Protein AF-A0A0P9VMR7-F1 (afdb_monomer)

Mean predicted aligned error: 13.33 Å

Organism: NCBI:txid34065

Nearest PDB structures (foldseek):
  3f51-assembly1_A  TM=9.394E-01  e=1.394E-04  Corynebacterium glutamicum
  3f52-assembly1_A  TM=8.672E-01  e=6.197E-05  Corynebacterium glutamicum
  3f52-assembly1_E  TM=9.059E-01  e=1.758E-04  Corynebacterium glutamicum
  4ia8-assembly1_B  TM=9.165E-01  e=4.704E-04  Enterobacter sp. RFL1396
  4i6u-assembly1_A  TM=8.725E-01  e=1.058E-03  Enterobacter sp. RFL1396

Solvent-accessible surface area (backbone atoms only — not comparable to full-atom values): 10882 Å² total; per-residue (Å²): 136,90,78,81,78,82,73,81,80,80,72,82,80,70,76,74,79,74,71,53,67,54,46,52,42,10,47,50,53,47,49,54,36,54,76,68,70,53,53,66,60,57,54,15,56,75,42,73,46,51,48,68,53,49,52,30,33,43,66,41,72,48,92,77,54,70,67,60,51,49,36,46,21,61,75,66,76,41,59,69,68,65,68,51,64,66,78,78,61,68,87,64,93,69,85,90,68,59,88,95,63,50,52,74,52,92,52,88,53,38,88,63,60,28,45,35,29,46,74,56,81,67,82,68,97,67,72,92,72,82,47,70,51,74,50,76,76,63,96,78,76,87,73,77,92,82,85,71,95,81,83,89,85,86,79,87,88,76,90,87,84,90,130

Structure (mmCIF, N/CA/C/O backbone):
data_AF-A0A0P9VMR7-F1
#
_entry.id   AF-A0A0P9VMR7-F1
#
loop_
_atom_site.group_PDB
_atom_site.id
_atom_site.type_symbol
_atom_site.label_atom_id
_atom_site.label_alt_id
_atom_site.label_comp_id
_atom_site.label_asym_id
_atom_site.label_entity_id
_atom_site.label_seq_id
_atom_site.pdbx_PDB_ins_code
_atom_site.Cartn_x
_atom_site.Cartn_y
_atom_site.Cartn_z
_atom_site.occupancy
_atom_site.B_iso_or_equiv
_atom_site.auth_seq_id
_atom_site.auth_comp_id
_atom_site.auth_asym_id
_atom_site.auth_atom_id
_atom_site.pdbx_PDB_model_num
ATOM 1 N N . MET A 1 1 ? 0.678 40.345 -38.446 1.00 41.56 1 MET A N 1
ATOM 2 C CA . MET A 1 1 ? -0.358 39.362 -38.068 1.00 41.56 1 MET A CA 1
ATOM 3 C C . MET A 1 1 ? 0.070 38.753 -36.746 1.00 41.56 1 MET A C 1
ATOM 5 O O . MET A 1 1 ? 1.044 38.016 -36.718 1.00 41.56 1 MET A O 1
ATOM 9 N N . ASN A 1 2 ? -0.573 39.168 -35.654 1.00 36.69 2 ASN A N 1
ATOM 10 C CA . ASN A 1 2 ? -0.241 38.742 -34.295 1.00 36.69 2 ASN A CA 1
ATOM 11 C C . ASN A 1 2 ? -0.892 37.381 -34.022 1.00 36.69 2 ASN A C 1
ATOM 13 O O . ASN A 1 2 ? -2.109 37.305 -33.868 1.00 36.69 2 ASN A O 1
ATOM 17 N N . GLY A 1 3 ? -0.088 36.318 -33.993 1.00 41.38 3 GLY A N 1
ATOM 18 C CA . GLY A 1 3 ? -0.502 34.991 -33.541 1.00 41.38 3 GLY A CA 1
ATOM 19 C C . GLY A 1 3 ? -0.334 34.891 -32.029 1.00 41.38 3 GLY A C 1
ATOM 20 O O . GLY A 1 3 ? 0.785 34.812 -31.534 1.00 41.38 3 GLY A O 1
ATOM 21 N N . ASN A 1 4 ? -1.450 34.956 -31.306 1.00 40.00 4 ASN A N 1
ATOM 22 C CA . ASN A 1 4 ? -1.516 34.853 -29.854 1.00 40.00 4 ASN A CA 1
ATOM 23 C C . ASN A 1 4 ? -1.127 33.426 -29.424 1.00 40.00 4 ASN A C 1
ATOM 25 O O . ASN A 1 4 ? -1.882 32.480 -29.642 1.00 40.00 4 ASN A O 1
ATOM 29 N N . CYS A 1 5 ? 0.075 33.273 -28.868 1.00 43.16 5 CYS A N 1
ATOM 30 C CA . CYS A 1 5 ? 0.582 32.009 -28.346 1.00 43.16 5 CYS A CA 1
ATOM 31 C C . CYS A 1 5 ? -0.115 31.740 -27.006 1.00 43.16 5 CYS A C 1
ATOM 33 O O . CYS A 1 5 ? 0.175 32.401 -26.008 1.00 43.16 5 CYS A O 1
ATOM 35 N N . ALA A 1 6 ? -1.083 30.823 -26.994 1.00 46.88 6 ALA A N 1
ATOM 36 C CA . ALA A 1 6 ? -1.734 30.395 -25.764 1.00 46.88 6 ALA A CA 1
ATOM 37 C C . ALA A 1 6 ? -0.688 29.716 -24.868 1.00 46.88 6 ALA A C 1
ATOM 39 O O . ALA A 1 6 ? -0.202 28.628 -25.173 1.00 46.88 6 ALA A O 1
ATOM 40 N N . GLN A 1 7 ? -0.310 30.387 -23.781 1.00 44.16 7 GLN A N 1
ATOM 41 C CA . GLN A 1 7 ? 0.539 29.805 -22.749 1.00 44.16 7 GLN A CA 1
ATOM 42 C C . GLN A 1 7 ? -0.175 28.589 -22.137 1.00 44.16 7 GLN A C 1
ATOM 44 O O . GLN A 1 7 ? -1.381 28.668 -21.880 1.00 44.16 7 GLN A O 1
ATOM 49 N N . PRO A 1 8 ? 0.527 27.468 -21.889 1.00 43.34 8 PRO A N 1
ATOM 50 C CA . PRO A 1 8 ? -0.078 26.320 -21.237 1.00 43.34 8 PRO A CA 1
ATOM 51 C C . PRO A 1 8 ? -0.533 26.723 -19.833 1.00 43.34 8 PRO A C 1
ATOM 53 O O . PRO A 1 8 ? 0.244 27.221 -19.018 1.00 43.34 8 PRO A O 1
ATOM 56 N N . MET A 1 9 ? -1.826 26.531 -19.578 1.00 39.19 9 MET A N 1
ATOM 57 C CA . MET A 1 9 ? -2.463 26.793 -18.297 1.00 39.19 9 MET A CA 1
ATOM 58 C C . MET A 1 9 ? -1.869 25.834 -17.265 1.00 39.19 9 MET A C 1
ATOM 60 O O . MET A 1 9 ? -2.209 24.653 -17.220 1.00 39.19 9 MET A O 1
ATOM 64 N N . ASN A 1 10 ? -0.927 26.343 -16.476 1.00 45.97 10 ASN A N 1
ATOM 65 C CA . ASN A 1 10 ? -0.265 25.603 -15.415 1.00 45.97 10 ASN A CA 1
ATOM 66 C C . ASN A 1 10 ? -1.279 25.422 -14.275 1.00 45.97 10 ASN A C 1
ATOM 68 O O . ASN A 1 10 ? -1.390 26.270 -13.392 1.00 45.97 10 ASN A O 1
ATOM 72 N N . MET A 1 11 ? -2.098 24.367 -14.340 1.00 36.53 11 MET A N 1
ATOM 73 C CA . MET A 1 11 ? -2.936 23.991 -13.206 1.00 36.53 11 MET A CA 1
ATOM 74 C C . MET A 1 11 ? -2.011 23.484 -12.100 1.00 36.53 11 MET A C 1
ATOM 76 O O . MET A 1 11 ? -1.289 22.512 -12.332 1.00 36.53 11 MET A O 1
ATOM 80 N N . PRO A 1 12 ? -2.001 24.102 -10.908 1.00 39.00 12 PRO A N 1
ATOM 81 C CA . PRO A 1 12 ? -1.294 23.524 -9.784 1.00 39.00 12 PRO A CA 1
ATOM 82 C C . PRO A 1 12 ? -1.983 22.201 -9.440 1.00 39.00 12 PRO A C 1
ATOM 84 O O . PRO A 1 12 ? -3.079 22.175 -8.880 1.00 39.00 12 PRO A O 1
ATOM 87 N N . THR A 1 13 ? -1.354 21.081 -9.798 1.00 46.12 13 THR A N 1
ATOM 88 C CA . THR A 1 13 ? -1.626 19.777 -9.190 1.00 46.12 13 THR A CA 1
ATOM 89 C C . THR A 1 13 ? -1.106 19.832 -7.762 1.00 46.12 13 THR A C 1
ATOM 91 O O . THR A 1 13 ? -0.045 19.295 -7.452 1.00 46.12 13 THR A O 1
ATOM 94 N N . GLU A 1 14 ? -1.828 20.550 -6.904 1.00 38.44 14 GLU A N 1
ATOM 95 C CA . GLU A 1 14 ? -1.672 20.450 -5.459 1.00 38.44 14 GLU A CA 1
ATOM 96 C C . GLU A 1 14 ? -1.850 18.968 -5.104 1.00 38.44 14 GLU A C 1
ATOM 98 O O . GLU A 1 14 ? -2.919 18.402 -5.368 1.00 38.44 14 GLU A O 1
ATOM 103 N N . PRO A 1 15 ? -0.818 18.285 -4.578 1.00 45.62 15 PRO A N 1
ATOM 104 C CA . PRO A 1 15 ? -0.971 16.909 -4.156 1.00 45.62 15 PRO A CA 1
ATOM 105 C C . PRO A 1 15 ? -2.017 16.907 -3.045 1.00 45.62 15 PRO A C 1
ATOM 107 O O . PRO A 1 15 ? -1.779 17.443 -1.964 1.00 45.62 15 PRO A O 1
ATOM 110 N N . HIS A 1 16 ? -3.191 16.325 -3.312 1.00 47.44 16 HIS A N 1
ATOM 111 C CA . HIS A 1 16 ? -4.191 16.094 -2.275 1.00 47.44 16 HIS A CA 1
ATOM 112 C C . HIS A 1 16 ? -3.475 15.484 -1.067 1.00 47.44 16 HIS A C 1
ATOM 114 O O . HIS A 1 16 ? -2.800 14.461 -1.241 1.00 47.44 16 HIS A O 1
ATOM 120 N N . PRO A 1 17 ? -3.544 16.105 0.126 1.00 54.47 17 PRO A N 1
ATOM 121 C CA . PRO A 1 17 ? -2.742 15.668 1.251 1.00 54.47 17 PRO A CA 1
ATOM 122 C C . PRO A 1 17 ? -3.118 14.225 1.563 1.00 54.47 17 PRO A C 1
ATOM 124 O O . PRO A 1 17 ? -4.235 13.928 1.993 1.00 54.47 17 PRO A O 1
ATOM 127 N N . LYS A 1 18 ? -2.184 13.314 1.278 1.00 70.25 18 LYS A N 1
ATOM 128 C CA . LYS A 1 18 ? -2.339 11.897 1.576 1.00 70.25 18 LYS A CA 1
ATOM 129 C C . LYS A 1 18 ? -2.546 11.805 3.085 1.00 70.25 18 LYS A C 1
ATOM 131 O O . LYS A 1 18 ? -1.707 12.289 3.846 1.00 70.25 18 LYS A O 1
ATOM 136 N N . LEU A 1 19 ? -3.687 11.258 3.512 1.00 83.38 19 LEU A N 1
ATOM 137 C CA . LEU A 1 19 ? -3.959 11.028 4.931 1.00 83.38 19 LEU A CA 1
ATOM 138 C C . LEU A 1 19 ? -2.763 10.298 5.545 1.00 83.38 19 LEU A C 1
ATOM 140 O O . LEU A 1 19 ? -2.208 9.398 4.914 1.00 83.38 19 LEU A O 1
ATOM 144 N N . LYS A 1 20 ? -2.376 10.659 6.771 1.00 90.94 20 LYS A N 1
ATOM 145 C CA . LYS A 1 20 ? -1.411 9.847 7.520 1.00 90.94 20 LYS A CA 1
ATOM 146 C C . LYS A 1 20 ? -2.014 8.468 7.784 1.00 90.94 20 LYS A C 1
ATOM 148 O O . LYS A 1 20 ? -3.239 8.330 7.872 1.00 90.94 20 LYS A O 1
ATOM 153 N N . LEU A 1 21 ? -1.166 7.456 7.942 1.00 91.50 21 LEU A N 1
ATOM 154 C CA . LEU A 1 21 ? -1.600 6.074 8.145 1.00 91.50 21 LEU A CA 1
ATOM 155 C C . LEU A 1 21 ? -2.579 5.960 9.311 1.00 91.50 21 LEU A C 1
ATOM 157 O O . LEU A 1 21 ? -3.650 5.384 9.163 1.00 91.50 21 LEU A O 1
ATOM 161 N N . GLU A 1 22 ? -2.269 6.593 10.436 1.00 93.75 22 GLU A N 1
ATOM 162 C CA . GLU A 1 22 ? -3.097 6.574 11.639 1.00 93.75 22 GLU A CA 1
ATOM 163 C C . GLU A 1 22 ? -4.495 7.153 11.385 1.00 93.75 22 GLU A C 1
ATOM 165 O O . GLU A 1 22 ? -5.487 6.615 11.874 1.00 93.75 22 GLU A O 1
ATOM 170 N N . GLN A 1 23 ? -4.587 8.214 10.576 1.00 94.50 23 GLN A N 1
ATOM 171 C CA . GLN A 1 23 ? -5.858 8.837 10.191 1.00 94.50 23 GLN A CA 1
ATOM 172 C C . GLN A 1 23 ? -6.686 7.900 9.324 1.00 94.50 23 GLN A C 1
ATOM 174 O O . GLN A 1 23 ? -7.865 7.679 9.600 1.00 94.50 23 GLN A O 1
ATOM 179 N N . TYR A 1 24 ? -6.064 7.318 8.300 1.00 94.00 24 TYR A N 1
ATOM 180 C CA . TYR A 1 24 ? -6.734 6.368 7.425 1.00 94.00 24 TYR A CA 1
ATOM 181 C C . TYR A 1 24 ? -7.234 5.141 8.207 1.00 94.00 24 TYR A C 1
ATOM 183 O O . TYR A 1 24 ? -8.405 4.778 8.086 1.00 94.00 24 TYR A O 1
ATOM 191 N N . LEU A 1 25 ? -6.395 4.554 9.068 1.00 95.25 25 LEU A N 1
ATOM 192 C CA . LEU A 1 25 ? -6.760 3.405 9.902 1.00 95.25 25 LEU A CA 1
ATOM 193 C C . LEU A 1 25 ? -7.909 3.734 10.863 1.00 95.25 25 LEU A C 1
ATOM 195 O O . LEU A 1 25 ? -8.882 2.983 10.926 1.00 95.25 25 LEU A O 1
ATOM 199 N N . GLY A 1 26 ? -7.837 4.869 11.566 1.00 96.12 26 GLY A N 1
ATOM 200 C CA . GLY A 1 26 ? -8.895 5.316 12.474 1.00 96.12 26 GLY A CA 1
ATOM 201 C C . GLY A 1 26 ? -10.245 5.469 11.769 1.00 96.12 26 GLY A C 1
ATOM 202 O O . GLY A 1 26 ? -11.265 4.986 12.268 1.00 96.12 26 GLY A O 1
ATOM 203 N N . ILE A 1 27 ? -10.244 6.049 10.562 1.00 95.62 27 ILE A N 1
ATOM 204 C CA . ILE A 1 27 ? -11.440 6.186 9.718 1.00 95.62 27 ILE A CA 1
ATOM 205 C C . ILE A 1 27 ? -12.000 4.815 9.325 1.00 95.62 27 ILE A C 1
ATOM 207 O O . ILE A 1 27 ? -13.208 4.607 9.442 1.00 95.62 27 ILE A O 1
ATOM 211 N N . GLN A 1 28 ? -11.161 3.872 8.877 1.00 95.88 28 GLN A N 1
ATOM 212 C CA . GLN A 1 28 ? -11.630 2.541 8.469 1.00 95.88 28 GLN A CA 1
ATOM 213 C C . GLN A 1 28 ? -12.209 1.745 9.645 1.00 95.88 28 GLN A C 1
ATOM 215 O O . GLN A 1 28 ? -13.273 1.143 9.503 1.00 95.88 28 GLN A O 1
ATOM 220 N N . ILE A 1 29 ? -11.561 1.790 10.813 1.00 97.44 29 ILE A N 1
ATOM 221 C CA . ILE A 1 29 ? -12.039 1.136 12.041 1.00 97.44 29 ILE A CA 1
ATOM 222 C C . ILE A 1 29 ? -13.402 1.707 12.443 1.00 97.44 29 ILE A C 1
ATOM 224 O 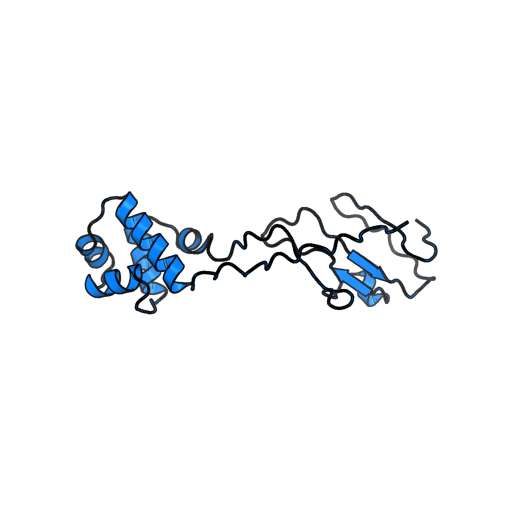O . ILE A 1 29 ? -14.364 0.955 12.616 1.00 97.44 29 ILE A O 1
ATOM 228 N N . LYS A 1 30 ? -13.516 3.040 12.510 1.00 97.81 30 LYS A N 1
ATOM 229 C CA . LYS A 1 30 ? -14.768 3.730 12.843 1.00 97.81 30 LYS A CA 1
ATOM 230 C C . LYS A 1 30 ? -15.881 3.392 11.857 1.00 97.81 30 LYS A C 1
ATOM 232 O O . LYS A 1 30 ? -16.995 3.079 12.272 1.00 97.81 30 LYS A O 1
ATOM 237 N N . ARG A 1 31 ? -15.575 3.424 10.557 1.00 96.75 31 ARG A N 1
ATOM 238 C CA . ARG A 1 31 ? -16.517 3.095 9.484 1.00 96.75 31 ARG A CA 1
ATOM 239 C C . ARG A 1 31 ? -17.026 1.664 9.617 1.00 96.75 31 ARG A C 1
ATOM 241 O O . ARG A 1 31 ? -18.232 1.456 9.555 1.00 96.75 31 ARG A O 1
ATOM 248 N N . GLN A 1 32 ? -16.133 0.695 9.815 1.00 97.19 32 GLN A N 1
ATOM 249 C CA . GLN A 1 32 ? -16.511 -0.710 9.959 1.00 97.19 32 GLN A CA 1
ATOM 250 C C . GLN A 1 32 ? -17.371 -0.934 11.206 1.00 97.19 32 GLN A C 1
ATOM 252 O O . GLN A 1 32 ? -18.394 -1.610 11.127 1.00 97.19 32 GLN A O 1
ATOM 257 N N . ARG A 1 33 ? -17.003 -0.318 12.337 1.00 98.06 33 ARG A N 1
ATOM 258 C CA . ARG A 1 33 ? -17.795 -0.376 13.569 1.00 98.06 33 ARG A CA 1
ATOM 259 C C . ARG A 1 33 ? -19.202 0.186 13.366 1.00 98.06 33 ARG A C 1
ATOM 261 O O . ARG A 1 33 ? -20.176 -0.437 13.775 1.00 98.06 33 ARG A O 1
ATOM 268 N N . GLN A 1 34 ? -19.307 1.364 12.751 1.00 97.75 34 GLN A N 1
ATOM 269 C CA . GLN A 1 34 ? -20.588 2.026 12.499 1.00 97.75 34 GLN A CA 1
ATOM 270 C C . GLN A 1 34 ? -21.452 1.260 11.494 1.00 97.75 34 GLN A C 1
ATOM 272 O O . GLN A 1 34 ? -22.659 1.192 11.685 1.00 97.75 34 GLN A O 1
ATOM 277 N N . ALA A 1 35 ? -20.849 0.646 10.473 1.00 96.94 35 ALA A N 1
ATOM 278 C CA . ALA A 1 35 ? -21.561 -0.183 9.501 1.00 96.94 35 ALA A CA 1
ATOM 279 C C . ALA A 1 35 ? -22.206 -1.432 10.129 1.00 96.94 35 ALA A C 1
ATOM 281 O O . ALA A 1 35 ? -23.153 -1.972 9.570 1.00 96.94 35 ALA A O 1
ATOM 282 N N . GLN A 1 36 ? -21.697 -1.880 11.279 1.00 96.75 36 GLN A N 1
ATOM 283 C CA . GLN A 1 36 ? -22.261 -2.973 12.076 1.00 96.75 36 GLN A CA 1
ATOM 284 C C . GLN A 1 36 ? -23.105 -2.472 13.259 1.00 96.75 36 GLN A C 1
ATOM 286 O O . GLN A 1 36 ? -23.495 -3.268 14.107 1.00 96.75 36 GLN A O 1
ATOM 291 N N . GLU A 1 37 ? -23.336 -1.157 13.361 1.00 97.44 37 GLU A N 1
ATOM 292 C CA . GLU A 1 37 ? -24.088 -0.517 14.452 1.00 97.44 37 GLU A CA 1
ATOM 293 C C . GLU A 1 37 ? -23.540 -0.826 15.861 1.00 97.44 37 GLU A C 1
ATOM 295 O O . GLU A 1 37 ? -24.230 -0.704 16.875 1.00 97.44 37 GLU A O 1
ATOM 300 N N . LEU A 1 38 ? -22.256 -1.184 15.954 1.00 97.50 38 LEU A N 1
ATOM 301 C CA . LEU A 1 38 ? -21.631 -1.561 17.214 1.00 97.50 38 LEU A CA 1
ATOM 302 C C . LEU A 1 38 ? -21.296 -0.326 18.053 1.00 97.50 38 LEU A C 1
ATOM 304 O O . LEU A 1 38 ? -20.708 0.660 17.583 1.00 97.50 38 LEU A O 1
ATOM 308 N N . LYS A 1 39 ? -21.609 -0.391 19.348 1.00 97.62 39 LYS A N 1
ATOM 309 C CA . LYS A 1 39 ? -21.242 0.662 20.296 1.00 97.62 39 LYS A CA 1
ATOM 310 C C . LYS A 1 39 ? -19.737 0.647 20.547 1.00 97.62 39 LYS A C 1
ATOM 312 O O . LYS A 1 39 ? -19.110 -0.405 20.649 1.00 97.62 39 LYS A O 1
ATOM 317 N N . LEU A 1 40 ? -19.171 1.839 20.729 1.00 98.06 40 LEU A N 1
ATOM 318 C CA . LEU A 1 40 ? -17.750 2.022 21.039 1.00 98.06 40 LEU A CA 1
ATOM 319 C C . LEU A 1 40 ? -17.325 1.219 22.284 1.00 98.06 40 LEU A C 1
ATOM 321 O O . LEU A 1 40 ? -16.277 0.582 22.285 1.00 98.06 40 LEU A O 1
ATOM 325 N N . ALA A 1 41 ? -18.156 1.234 23.331 1.00 98.00 41 ALA A N 1
ATOM 326 C CA . ALA A 1 41 ? -17.895 0.526 24.582 1.00 98.00 41 ALA A CA 1
ATOM 327 C C . ALA A 1 41 ? -17.815 -0.998 24.396 1.00 98.00 41 ALA A C 1
ATOM 329 O O . ALA A 1 41 ? -16.950 -1.641 24.987 1.00 98.00 41 ALA A O 1
ATOM 330 N N . ASP A 1 42 ? -18.678 -1.568 23.551 1.00 97.81 42 ASP A N 1
ATOM 331 C CA . ASP A 1 42 ? -18.720 -3.011 23.314 1.00 97.81 42 ASP A CA 1
ATOM 332 C C . ASP A 1 42 ? -17.499 -3.488 22.534 1.00 97.81 42 ASP A C 1
ATOM 334 O O . ASP A 1 42 ? -16.843 -4.439 22.955 1.00 97.81 42 ASP A O 1
ATOM 338 N N . VAL A 1 43 ? -17.130 -2.782 21.462 1.00 98.31 43 VAL A N 1
ATOM 339 C CA . VAL A 1 43 ? -15.926 -3.118 20.687 1.00 98.31 43 VAL A CA 1
ATOM 340 C C . VAL A 1 43 ? -14.676 -3.011 21.549 1.00 98.31 43 VAL A C 1
ATOM 342 O O . VAL A 1 43 ? -13.864 -3.931 21.554 1.00 98.31 43 VAL A O 1
ATOM 345 N N . ALA A 1 44 ? -14.534 -1.927 22.317 1.00 98.25 44 ALA A N 1
ATOM 346 C CA . ALA A 1 44 ? -13.383 -1.740 23.195 1.00 98.25 44 ALA A CA 1
ATOM 347 C C . ALA A 1 44 ? -13.269 -2.871 24.230 1.00 98.25 44 ALA A C 1
ATOM 349 O O . ALA A 1 44 ? -12.194 -3.445 24.404 1.00 98.25 44 ALA A O 1
ATOM 350 N N . ARG A 1 45 ? -14.395 -3.243 24.857 1.00 98.25 45 ARG A N 1
ATOM 351 C CA . ARG A 1 45 ? -14.461 -4.332 25.837 1.00 98.25 45 ARG A CA 1
ATOM 352 C C . ARG A 1 45 ? -14.041 -5.672 25.236 1.00 98.25 45 ARG A C 1
ATOM 354 O O . ARG A 1 45 ? -13.228 -6.359 25.843 1.00 98.25 45 ARG A O 1
ATOM 361 N N . ILE A 1 4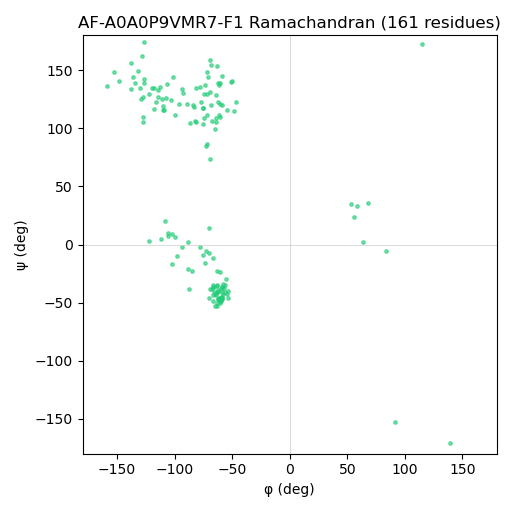6 ? -14.574 -6.043 24.071 1.00 97.69 46 ILE A N 1
ATOM 362 C CA . ILE A 1 46 ? -14.257 -7.331 23.430 1.00 97.69 46 ILE A CA 1
ATOM 363 C C . ILE A 1 46 ? -12.806 -7.337 22.925 1.00 97.69 46 ILE A C 1
ATOM 365 O O . ILE A 1 46 ? -12.105 -8.329 23.091 1.00 97.69 46 ILE A O 1
ATOM 369 N N . ALA A 1 47 ? -12.320 -6.214 22.390 1.00 97.44 47 ALA A N 1
ATOM 370 C CA . ALA A 1 47 ? -10.939 -6.075 21.929 1.00 97.44 47 ALA A CA 1
ATOM 371 C C . ALA A 1 47 ? -9.917 -5.981 23.081 1.00 97.44 47 ALA A C 1
ATOM 373 O O . ALA A 1 47 ? -8.712 -5.955 22.829 1.00 97.44 47 ALA A O 1
ATOM 374 N N . GLY A 1 48 ? -10.361 -5.912 24.341 1.00 97.44 48 GLY A N 1
ATOM 375 C CA . GLY A 1 48 ? -9.480 -5.823 25.507 1.00 97.44 48 GLY A CA 1
ATOM 376 C C . GLY A 1 48 ? -8.714 -4.499 25.593 1.00 97.44 48 GLY A C 1
ATOM 377 O O . GLY A 1 48 ? -7.548 -4.487 25.988 1.00 97.44 48 GLY A O 1
ATOM 378 N N . ILE A 1 49 ? -9.338 -3.388 25.191 1.00 97.06 49 ILE A N 1
ATOM 379 C CA . ILE A 1 49 ? -8.786 -2.030 25.312 1.00 97.06 49 ILE A CA 1
ATOM 380 C C . ILE A 1 49 ? -9.789 -1.094 25.992 1.00 97.06 49 ILE A C 1
ATOM 382 O O . ILE A 1 49 ? -10.984 -1.371 26.068 1.00 97.06 49 ILE A O 1
ATOM 386 N N . SER A 1 50 ? -9.327 0.052 26.497 1.00 97.62 50 SER A N 1
ATOM 387 C CA . SER A 1 50 ? -10.247 1.028 27.090 1.00 97.62 50 SER A CA 1
ATOM 388 C C . SER A 1 50 ? -11.082 1.733 26.015 1.00 97.62 50 SER A C 1
ATOM 390 O O . SER A 1 50 ? -10.609 2.000 24.908 1.00 97.62 50 SER A O 1
ATOM 392 N N . GLN A 1 51 ? -12.319 2.114 26.352 1.00 97.75 51 GLN A N 1
ATOM 393 C CA . GLN A 1 51 ? -13.177 2.901 25.454 1.00 97.75 51 GLN A CA 1
ATOM 394 C C . GLN A 1 51 ? -12.507 4.223 25.037 1.00 97.75 51 GLN A C 1
ATOM 396 O O . GLN A 1 51 ? -12.615 4.646 23.887 1.00 97.75 51 GLN A O 1
ATOM 401 N N . GLY A 1 52 ? -11.779 4.862 25.959 1.00 97.69 52 GLY A N 1
ATOM 402 C CA . GLY A 1 52 ? -11.006 6.070 25.671 1.00 97.69 52 GLY A CA 1
ATOM 403 C C . GLY A 1 52 ? -9.854 5.818 24.696 1.00 97.69 52 GLY A C 1
ATOM 404 O O . GLY A 1 52 ? -9.601 6.657 23.835 1.00 97.69 52 GLY A O 1
ATOM 405 N N . MET A 1 53 ? -9.191 4.658 24.785 1.00 97.38 53 MET A N 1
ATOM 406 C CA . MET A 1 53 ? -8.185 4.252 23.806 1.00 97.38 53 MET A CA 1
ATOM 407 C C . MET A 1 53 ? -8.831 4.080 22.433 1.00 97.38 53 MET A C 1
ATOM 409 O O . MET A 1 53 ? -8.407 4.769 21.516 1.00 97.38 53 MET A O 1
ATOM 413 N N . LEU A 1 54 ? -9.902 3.289 22.296 1.00 98.19 54 LEU A N 1
ATOM 414 C CA . LEU A 1 54 ? -10.583 3.122 21.004 1.00 98.19 54 LEU A CA 1
ATOM 415 C C . LEU A 1 54 ? -11.045 4.462 20.405 1.00 98.19 54 LEU A C 1
ATOM 417 O O . LEU A 1 54 ? -10.853 4.697 19.217 1.00 98.19 54 LEU A O 1
ATOM 421 N N . SER A 1 55 ? -11.571 5.378 21.226 1.00 98.12 55 SER A N 1
ATOM 422 C CA . SER A 1 55 ? -11.917 6.734 20.776 1.00 98.12 55 SER A CA 1
ATOM 423 C C . SER A 1 55 ? -10.706 7.480 20.205 1.00 98.12 55 SER A C 1
ATOM 425 O O . SER A 1 55 ? -10.781 8.058 19.121 1.00 98.12 55 SER A O 1
ATOM 427 N N . LYS A 1 56 ? -9.560 7.444 20.895 1.00 98.19 56 LYS A N 1
ATOM 428 C CA . LYS A 1 56 ? -8.324 8.069 20.404 1.00 98.19 56 LYS A CA 1
ATOM 429 C C . LYS A 1 56 ? -7.830 7.420 19.111 1.00 98.19 56 LYS A C 1
ATOM 431 O O . LYS A 1 56 ? -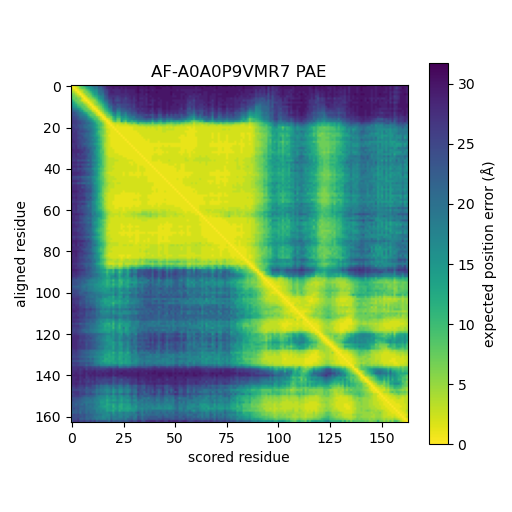7.326 8.134 18.254 1.00 98.19 56 LYS A O 1
ATOM 436 N N . ILE A 1 57 ? -8.003 6.107 18.951 1.00 97.88 57 ILE A N 1
ATOM 437 C CA . ILE A 1 57 ? -7.653 5.376 17.724 1.00 97.88 57 ILE A CA 1
ATOM 438 C C . ILE A 1 57 ? -8.532 5.837 16.556 1.00 97.88 57 ILE A C 1
ATOM 440 O O . ILE A 1 57 ? -8.007 6.262 15.531 1.00 97.88 57 ILE A O 1
ATOM 444 N N . GLU A 1 58 ? -9.859 5.830 16.722 1.00 97.81 58 GLU A N 1
ATOM 445 C CA . GLU A 1 58 ? -10.814 6.243 15.677 1.00 97.81 58 GLU A CA 1
ATOM 446 C C . GLU A 1 58 ? -10.634 7.702 15.230 1.00 97.81 58 GLU A C 1
ATOM 448 O O . GLU A 1 58 ? -11.015 8.058 14.116 1.00 97.81 58 GLU A O 1
ATOM 453 N N . ASN A 1 59 ? -10.048 8.543 16.087 1.00 97.31 59 ASN A N 1
ATOM 454 C CA . ASN A 1 59 ? -9.758 9.949 15.806 1.00 97.31 59 ASN A CA 1
ATOM 455 C C . ASN A 1 59 ? -8.263 10.228 15.538 1.00 97.31 59 ASN A C 1
ATOM 457 O O . ASN A 1 59 ? -7.871 11.392 15.485 1.00 97.31 59 ASN A O 1
ATOM 461 N N . ALA A 1 60 ? -7.429 9.191 15.387 1.00 96.06 60 ALA A N 1
ATOM 462 C CA . ALA A 1 60 ? -5.988 9.289 15.116 1.00 96.06 60 ALA A CA 1
ATOM 463 C C . ALA A 1 60 ? -5.192 10.167 16.102 1.00 96.06 60 ALA A C 1
ATOM 465 O O . ALA A 1 60 ? -4.231 10.844 15.742 1.00 96.06 60 ALA A O 1
ATOM 466 N N . GLN A 1 61 ? -5.594 10.142 17.371 1.00 96.56 61 GLN A N 1
ATOM 467 C CA . GLN A 1 61 ? -4.971 10.873 18.478 1.00 96.56 61 GLN A CA 1
ATOM 468 C C . GLN A 1 61 ? -3.925 10.040 19.234 1.00 96.56 61 GLN A C 1
ATOM 470 O O . GLN A 1 61 ? -3.334 10.519 20.200 1.00 96.56 61 GLN A O 1
ATOM 475 N N . VAL A 1 62 ? -3.726 8.776 18.850 1.00 93.81 62 VAL A N 1
ATOM 476 C CA . VAL A 1 62 ? -2.729 7.885 19.451 1.00 93.81 62 VAL A CA 1
ATOM 477 C C . VAL A 1 62 ? -2.188 6.908 18.411 1.00 93.81 62 VAL A C 1
ATOM 479 O O . VAL A 1 62 ? -2.944 6.372 17.599 1.00 93.81 62 VAL A O 1
ATOM 482 N N . SER A 1 63 ? -0.886 6.639 18.463 1.00 90.69 63 SER A N 1
ATOM 483 C CA . SER A 1 63 ? -0.283 5.542 17.709 1.00 90.6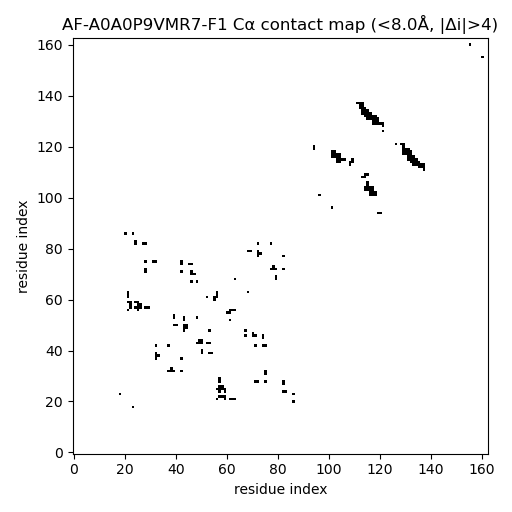9 63 SER A CA 1
ATOM 484 C C . SER A 1 63 ? -0.695 4.206 18.327 1.00 90.69 63 SER A C 1
ATOM 486 O O . SER A 1 63 ? -0.602 4.003 19.537 1.00 90.69 63 SER A O 1
ATOM 488 N N . THR A 1 64 ? -1.179 3.295 17.491 1.00 93.00 64 THR A N 1
ATOM 489 C CA . THR A 1 64 ? -1.719 1.998 17.915 1.00 93.00 64 THR A CA 1
ATOM 490 C C . THR A 1 64 ? -0.745 0.887 17.561 1.00 93.00 64 THR A C 1
ATOM 492 O O . THR A 1 64 ? -0.187 0.889 16.467 1.00 93.00 64 THR A O 1
ATOM 495 N N . SER A 1 65 ? -0.543 -0.071 18.467 1.00 95.56 65 SER A N 1
ATOM 496 C CA . SER A 1 65 ? 0.259 -1.262 18.181 1.00 95.56 65 SER A CA 1
ATOM 497 C C . SER A 1 65 ? -0.429 -2.177 17.161 1.00 95.56 65 SER A C 1
ATOM 499 O O . SER A 1 65 ? -1.656 -2.219 17.073 1.00 95.56 65 SER A O 1
ATOM 501 N N . LEU A 1 66 ? 0.353 -2.978 16.432 1.00 96.12 66 LEU A N 1
ATOM 502 C CA . LEU A 1 66 ? -0.193 -3.998 15.527 1.00 96.12 66 LEU A CA 1
ATOM 503 C C . LEU A 1 66 ? -1.089 -5.007 16.259 1.00 96.12 66 LEU A C 1
ATOM 505 O O . LEU A 1 66 ? -2.094 -5.439 15.708 1.00 96.12 66 LEU A O 1
ATOM 509 N N . ASP A 1 67 ? -0.764 -5.325 17.512 1.00 96.75 67 ASP A N 1
ATOM 510 C CA . ASP A 1 67 ? -1.569 -6.205 18.361 1.00 96.75 67 ASP A CA 1
ATOM 511 C C . ASP A 1 67 ? -2.972 -5.629 18.637 1.00 96.75 67 ASP A C 1
ATOM 513 O O . ASP A 1 67 ? -3.977 -6.306 18.428 1.00 96.75 67 ASP A O 1
ATOM 517 N N . ASN A 1 68 ? -3.067 -4.344 19.005 1.00 96.75 68 ASN A N 1
ATOM 518 C CA . ASN A 1 68 ? -4.359 -3.669 19.171 1.00 96.75 68 ASN A CA 1
ATOM 519 C C . ASN A 1 68 ? -5.145 -3.624 17.849 1.00 96.75 68 ASN A C 1
ATOM 521 O O . ASN A 1 68 ? -6.356 -3.837 17.853 1.00 96.75 68 ASN A O 1
ATOM 525 N N . LEU A 1 69 ? -4.475 -3.355 16.721 1.00 97.00 69 LEU A N 1
ATOM 526 C CA . LEU A 1 69 ? -5.117 -3.371 15.401 1.00 97.00 69 LEU A CA 1
ATOM 527 C C . LEU A 1 69 ? -5.643 -4.766 15.043 1.00 97.00 69 LEU A C 1
ATOM 529 O O . LEU A 1 69 ? -6.751 -4.863 14.521 1.00 97.00 69 LEU A O 1
ATOM 533 N N . SER A 1 70 ? -4.891 -5.827 15.353 1.00 97.56 70 SER A N 1
ATOM 534 C CA . SER A 1 70 ? -5.300 -7.215 15.113 1.00 97.56 70 SER A CA 1
ATOM 535 C C . SER A 1 70 ? -6.546 -7.556 15.921 1.00 97.56 70 SER A C 1
ATOM 537 O O . SER A 1 70 ? -7.546 -7.976 15.351 1.00 97.56 70 SER A O 1
ATOM 539 N N . ARG A 1 71 ? -6.539 -7.263 17.227 1.00 97.75 71 ARG A N 1
ATOM 540 C CA . ARG A 1 71 ? -7.699 -7.491 18.099 1.00 97.75 71 ARG A CA 1
ATOM 541 C C . ARG A 1 71 ? -8.934 -6.723 17.628 1.00 97.75 71 ARG A C 1
ATOM 543 O O . ARG A 1 71 ? -10.035 -7.261 17.632 1.00 97.75 71 ARG A O 1
ATOM 550 N N . LEU A 1 72 ? -8.770 -5.476 17.181 1.00 98.00 72 LEU A N 1
ATOM 551 C CA . LEU A 1 72 ? -9.872 -4.699 16.606 1.00 98.00 72 LEU A CA 1
ATOM 552 C C . LEU A 1 72 ? -10.379 -5.292 15.287 1.00 98.00 72 LEU A C 1
ATOM 554 O O . LEU A 1 72 ? -11.587 -5.342 15.077 1.00 98.00 72 LEU A O 1
ATOM 558 N N . CYS A 1 73 ? -9.479 -5.754 14.420 1.00 97.62 73 CYS A N 1
ATOM 559 C CA . CYS A 1 73 ? -9.820 -6.451 13.182 1.00 97.62 73 CYS A CA 1
ATOM 560 C C . CYS A 1 73 ? -10.647 -7.714 13.449 1.00 97.62 73 CYS A C 1
ATOM 562 O O . CYS A 1 73 ? -11.687 -7.895 12.814 1.00 97.62 73 CYS A O 1
ATOM 564 N N . ASP A 1 74 ? -10.241 -8.523 14.429 1.00 97.25 74 ASP A N 1
ATOM 565 C CA . ASP A 1 74 ? -10.939 -9.749 14.822 1.00 97.25 74 ASP A CA 1
ATOM 566 C C . ASP A 1 74 ? -12.359 -9.447 15.317 1.00 97.25 74 ASP A C 1
ATOM 568 O O . ASP A 1 74 ? -13.328 -10.037 14.839 1.00 97.25 74 ASP A O 1
ATOM 572 N N . VAL A 1 75 ? -12.507 -8.461 16.210 1.00 97.50 75 VAL A N 1
ATOM 573 C CA . VAL A 1 75 ? -13.819 -8.041 16.738 1.00 97.50 75 VAL A CA 1
ATOM 574 C C . VAL A 1 75 ? -14.728 -7.479 15.647 1.00 97.50 75 VAL A C 1
ATOM 576 O O . VAL A 1 75 ? -15.937 -7.690 15.680 1.00 97.50 75 VAL A O 1
ATOM 579 N N . LEU A 1 76 ? -14.159 -6.768 14.674 1.00 97.12 76 LEU A N 1
ATOM 580 C CA . LEU A 1 76 ? -14.900 -6.149 13.576 1.00 97.12 76 LEU A CA 1
ATOM 581 C C . LEU A 1 76 ? -15.088 -7.078 12.364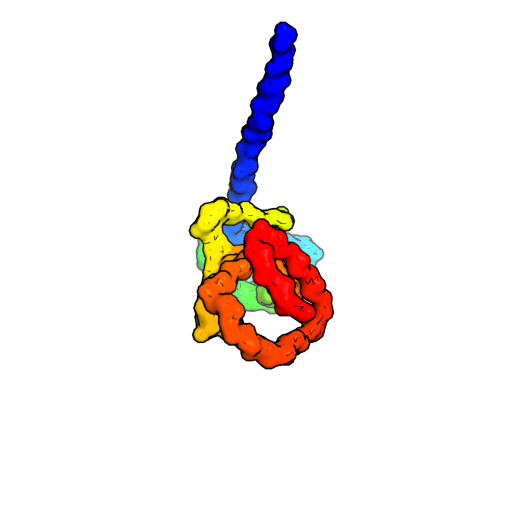 1.00 97.12 76 LEU A C 1
ATOM 583 O O . LEU A 1 76 ? -15.642 -6.640 11.347 1.00 97.12 76 LEU A O 1
ATOM 587 N N . GLY A 1 77 ? -14.621 -8.330 12.434 1.00 95.62 77 GLY A N 1
ATOM 588 C CA . GLY A 1 77 ? -14.709 -9.296 11.338 1.00 95.62 77 GLY A CA 1
ATOM 589 C C . GLY A 1 77 ? -14.021 -8.816 10.054 1.00 95.62 77 GLY A C 1
ATOM 590 O O . GLY A 1 77 ? -14.507 -9.067 8.950 1.00 95.62 77 GLY A O 1
ATOM 591 N N . MET A 1 78 ? -12.929 -8.057 10.180 1.00 94.88 78 MET A N 1
ATOM 592 C CA . MET A 1 78 ? -12.190 -7.476 9.061 1.00 94.88 78 MET A CA 1
ATOM 593 C C . MET A 1 78 ? -10.789 -8.091 8.980 1.00 94.88 78 MET A C 1
ATOM 595 O O . MET A 1 78 ? -10.047 -8.007 9.948 1.00 94.88 78 MET A O 1
ATOM 599 N N . PRO A 1 79 ? -10.355 -8.627 7.825 1.00 95.12 79 PRO A N 1
ATOM 600 C CA . PRO A 1 79 ? -8.965 -9.036 7.655 1.00 95.12 79 PRO A CA 1
ATOM 601 C C . PRO A 1 79 ? -8.011 -7.845 7.786 1.00 95.12 79 PRO A C 1
ATOM 603 O O . PRO A 1 79 ? -8.261 -6.795 7.188 1.00 95.12 79 PRO A O 1
ATOM 606 N N . MET A 1 80 ? -6.871 -8.034 8.457 1.00 94.38 80 MET A N 1
ATOM 607 C CA . MET A 1 80 ? -5.842 -6.992 8.587 1.00 94.38 80 MET A CA 1
ATOM 608 C C . MET A 1 80 ? -5.424 -6.436 7.214 1.00 94.38 80 MET A C 1
ATOM 610 O O . MET A 1 80 ? -5.315 -5.233 7.040 1.00 94.38 80 MET A O 1
ATOM 614 N N . SER A 1 81 ? -5.294 -7.276 6.184 1.00 92.31 81 SER A N 1
ATOM 615 C CA . SER A 1 81 ? -4.980 -6.828 4.817 1.00 92.31 81 SER A CA 1
ATOM 616 C C . SER A 1 81 ? -6.007 -5.844 4.240 1.00 92.31 81 SER A C 1
ATOM 618 O O . SER A 1 81 ? -5.642 -4.892 3.548 1.00 92.31 81 SER A O 1
ATOM 620 N N . LYS A 1 82 ? -7.296 -6.028 4.554 1.00 90.44 82 LYS A N 1
ATOM 621 C CA . LYS A 1 82 ? -8.373 -5.135 4.113 1.00 90.44 82 LYS A CA 1
ATOM 622 C C . LYS A 1 82 ? -8.253 -3.766 4.772 1.00 90.44 82 LYS A C 1
ATOM 624 O O . LYS A 1 82 ? -8.454 -2.764 4.085 1.00 90.44 82 LYS A O 1
ATOM 629 N N . LEU A 1 83 ? -7.858 -3.728 6.046 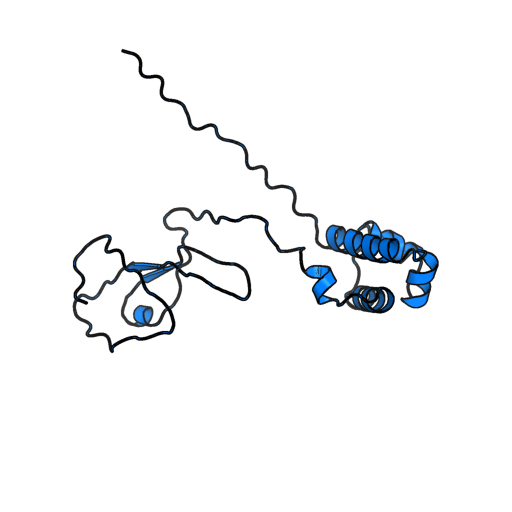1.00 92.94 83 LEU A N 1
ATOM 630 C CA . LEU A 1 83 ? -7.661 -2.491 6.795 1.00 92.94 83 LEU A CA 1
ATOM 631 C C . LEU A 1 83 ? -6.655 -1.552 6.103 1.00 92.94 83 LEU A C 1
ATOM 633 O O . LEU A 1 83 ? -6.888 -0.352 6.104 1.00 92.94 83 LEU A O 1
ATOM 637 N N . PHE A 1 84 ? -5.615 -2.074 5.436 1.00 91.69 84 PHE A N 1
ATOM 638 C CA . PHE A 1 84 ? -4.588 -1.277 4.733 1.00 91.69 84 PHE A CA 1
ATOM 639 C C . PHE A 1 84 ? -4.813 -1.122 3.218 1.00 91.69 84 PHE A C 1
ATOM 641 O O . PHE A 1 84 ? -4.132 -0.329 2.572 1.00 91.69 84 PHE A O 1
ATOM 648 N N . SER A 1 85 ? -5.765 -1.856 2.636 1.00 84.25 85 SER A N 1
ATOM 649 C CA . SER A 1 85 ? -5.850 -2.100 1.185 1.00 84.25 85 SER A CA 1
ATOM 650 C C . SER A 1 85 ? -5.895 -0.862 0.276 1.00 84.25 85 SER A C 1
ATOM 652 O O . SER A 1 85 ? -5.409 -0.938 -0.851 1.00 84.25 85 SER A O 1
ATOM 654 N N . GLN A 1 86 ? -6.437 0.269 0.740 1.00 82.12 86 GLN A N 1
ATOM 655 C CA . GLN A 1 86 ? -6.551 1.504 -0.049 1.00 82.12 86 GLN A CA 1
ATOM 656 C C . GLN A 1 86 ? -5.649 2.638 0.459 1.00 82.12 86 GLN A C 1
ATOM 658 O O . GLN A 1 86 ? -5.699 3.735 -0.087 1.00 82.12 86 GLN A O 1
ATOM 663 N N . TYR A 1 87 ? -4.804 2.396 1.467 1.00 84.94 87 TYR A N 1
ATOM 664 C CA . TYR A 1 87 ? -3.927 3.436 2.016 1.00 84.94 87 TYR A CA 1
ATOM 665 C C . TYR A 1 87 ? -2.863 3.893 1.004 1.00 84.94 87 TYR A C 1
ATOM 667 O O . TYR A 1 87 ? -2.610 5.085 0.827 1.00 84.94 87 TYR A O 1
ATOM 675 N N . ASP A 1 88 ? -2.264 2.925 0.307 1.00 74.25 88 ASP A N 1
ATOM 676 C CA . ASP A 1 88 ? -1.189 3.147 -0.665 1.00 74.25 88 ASP A CA 1
ATOM 677 C C . ASP A 1 88 ? -1.630 3.018 -2.124 1.00 74.25 88 ASP A C 1
ATOM 679 O O . ASP A 1 88 ? -0.799 3.102 -3.034 1.00 74.25 88 ASP A O 1
ATOM 683 N N . GLN A 1 89 ? -2.937 2.880 -2.367 1.00 68.31 89 GLN A N 1
ATOM 684 C CA . GLN A 1 89 ? -3.495 3.002 -3.709 1.00 68.31 89 GLN A CA 1
ATOM 685 C C . GLN A 1 89 ? -3.469 4.477 -4.115 1.00 68.31 89 GLN A C 1
ATOM 687 O O . GLN A 1 89 ? -4.421 5.227 -3.923 1.00 68.31 89 GLN A O 1
ATOM 692 N N . GLN A 1 90 ? -2.325 4.914 -4.644 1.00 58.69 90 GLN A N 1
ATOM 693 C CA . GLN A 1 90 ? -2.219 6.202 -5.311 1.00 58.69 90 GLN A CA 1
ATOM 694 C C . GLN A 1 90 ? -3.181 6.202 -6.502 1.00 58.69 90 GLN A C 1
ATOM 696 O O . GLN A 1 90 ? -3.041 5.393 -7.413 1.00 58.69 90 GLN A O 1
ATOM 701 N N . GLY A 1 91 ? -4.126 7.143 -6.513 1.00 55.22 91 GLY A N 1
ATOM 702 C CA . GLY A 1 91 ? -4.997 7.414 -7.660 1.00 55.22 91 GLY A CA 1
ATOM 703 C C . GLY A 1 91 ? -4.278 8.066 -8.846 1.00 55.22 91 GLY A C 1
ATOM 704 O O . GLY A 1 91 ? -4.943 8.604 -9.724 1.00 55.22 91 GLY A O 1
ATOM 705 N N . SER A 1 92 ? -2.941 8.065 -8.879 1.00 57.91 92 SER A N 1
ATOM 706 C CA . SER A 1 92 ? -2.208 8.579 -10.031 1.00 57.91 92 SER A CA 1
ATOM 707 C C . SER A 1 92 ? -2.173 7.503 -11.105 1.00 57.91 92 SER A C 1
ATOM 709 O O . SER A 1 92 ? -1.438 6.524 -10.999 1.00 57.91 92 SER A O 1
ATOM 711 N N . SER A 1 93 ? -2.979 7.693 -12.145 1.00 63.38 93 SER A N 1
ATOM 712 C CA . SER A 1 93 ? -2.966 6.869 -13.356 1.00 63.38 93 SER A CA 1
ATOM 713 C C . SER A 1 93 ? -1.713 7.082 -14.211 1.00 63.38 93 SER A C 1
ATOM 715 O O . SER A 1 93 ? -1.529 6.380 -15.201 1.00 63.38 93 SER A O 1
ATOM 717 N N . ALA A 1 94 ? -0.873 8.058 -13.859 1.00 70.00 94 ALA A N 1
ATOM 718 C CA . ALA A 1 94 ? 0.320 8.425 -14.601 1.00 70.00 94 ALA A CA 1
ATOM 719 C C . ALA A 1 94 ? 1.538 8.543 -13.679 1.00 70.00 94 ALA A C 1
ATOM 721 O O . ALA A 1 94 ? 1.433 8.915 -12.507 1.00 70.00 94 ALA A O 1
ATOM 722 N N . LEU A 1 95 ? 2.701 8.246 -14.244 1.00 72.50 95 LEU A N 1
ATOM 723 C CA . LEU A 1 95 ? 4.000 8.552 -13.668 1.00 72.50 95 LEU A CA 1
ATOM 724 C C . LEU A 1 95 ? 4.679 9.563 -14.581 1.00 72.50 95 LEU A C 1
ATOM 726 O O . LEU A 1 95 ? 4.687 9.382 -15.796 1.00 72.50 95 LEU A O 1
ATOM 730 N N . LEU A 1 96 ? 5.232 10.615 -13.987 1.00 78.44 96 LEU A N 1
ATOM 731 C CA . LEU A 1 96 ? 6.093 11.561 -14.677 1.00 78.44 96 LEU A CA 1
ATOM 732 C C . LEU A 1 96 ? 7.504 11.366 -14.142 1.00 78.44 96 LEU A C 1
ATOM 734 O O . LEU A 1 96 ? 7.747 11.551 -12.951 1.00 78.44 96 LEU A O 1
ATOM 738 N N . VAL A 1 97 ? 8.411 10.997 -15.034 1.00 77.81 97 VAL A N 1
ATOM 739 C CA . VAL A 1 97 ? 9.846 10.956 -14.774 1.00 77.81 97 VAL A CA 1
ATOM 740 C C . VAL A 1 97 ? 10.486 11.922 -15.757 1.00 77.81 97 VAL A C 1
ATOM 742 O O . VAL A 1 97 ? 10.086 11.966 -16.923 1.00 77.81 97 VAL A O 1
ATOM 745 N N . LYS A 1 98 ? 11.411 12.758 -15.285 1.00 82.19 98 LYS A N 1
ATOM 746 C CA . LYS A 1 98 ? 12.142 13.656 -16.179 1.00 82.19 98 LYS A CA 1
ATOM 747 C C . LYS A 1 98 ? 13.082 12.847 -17.070 1.00 82.19 98 LYS A C 1
ATOM 749 O O . LYS A 1 98 ? 13.450 11.722 -16.733 1.00 82.19 98 LYS A O 1
ATOM 754 N N . ALA A 1 99 ? 13.476 13.441 -18.194 1.00 80.62 99 ALA A N 1
ATOM 755 C CA . ALA A 1 99 ? 14.581 12.910 -18.983 1.00 80.62 99 ALA A CA 1
ATOM 756 C C . ALA A 1 99 ? 15.799 12.678 -18.072 1.00 80.62 99 ALA A C 1
ATOM 758 O O . ALA A 1 99 ? 16.029 13.463 -17.152 1.00 80.62 99 ALA A O 1
ATOM 759 N N . ASP A 1 100 ? 16.504 11.571 -18.299 1.00 80.12 100 ASP A N 1
ATOM 760 C CA . ASP A 1 100 ? 17.718 11.164 -17.575 1.00 80.12 100 ASP A CA 1
ATOM 761 C C . ASP A 1 100 ? 17.549 10.873 -16.068 1.00 80.12 100 ASP A C 1
ATOM 763 O O . ASP A 1 100 ? 18.505 10.508 -15.393 1.00 80.12 100 ASP A O 1
ATOM 767 N N . GLU A 1 101 ? 16.326 10.955 -15.531 1.00 83.06 101 GLU A N 1
ATOM 768 C CA . GLU A 1 101 ? 15.980 10.520 -14.165 1.00 83.06 101 GLU A CA 1
ATOM 769 C C . GLU A 1 101 ? 15.249 9.159 -14.160 1.00 83.06 101 GLU A C 1
ATOM 771 O O . GLU A 1 101 ? 14.710 8.721 -13.139 1.00 83.06 101 GLU A O 1
ATOM 776 N N . GLY A 1 102 ? 15.195 8.496 -15.322 1.00 79.50 102 GLY A N 1
ATOM 777 C CA . GLY A 1 102 ? 14.631 7.159 -15.500 1.00 79.50 102 GLY A CA 1
ATOM 778 C C . GLY A 1 102 ? 15.332 6.118 -14.631 1.00 79.50 102 GLY A C 1
ATOM 779 O O . GLY A 1 102 ? 16.542 6.174 -14.431 1.00 79.50 102 GLY A O 1
ATOM 780 N N . LEU A 1 103 ? 14.579 5.134 -14.129 1.00 85.81 103 LEU A N 1
ATOM 781 C CA . LEU A 1 103 ? 15.176 4.036 -13.372 1.00 85.81 103 LEU A CA 1
ATOM 782 C C . LEU A 1 103 ? 15.947 3.122 -14.328 1.00 85.81 103 LEU A C 1
ATOM 784 O O . LEU A 1 103 ? 15.334 2.403 -15.121 1.00 85.81 103 LEU A O 1
ATOM 788 N N . GLU A 1 104 ? 17.270 3.120 -14.215 1.00 89.25 104 GLU A N 1
ATOM 789 C CA . GLU A 1 104 ? 18.108 2.101 -14.839 1.00 89.25 104 GLU A CA 1
ATOM 790 C C . GLU A 1 104 ? 17.890 0.753 -14.136 1.00 89.25 104 GLU A C 1
ATOM 792 O O . GLU A 1 104 ? 17.871 0.665 -12.904 1.00 89.25 104 GLU A O 1
ATOM 797 N N . VAL A 1 105 ? 17.671 -0.306 -14.915 1.00 88.38 105 VAL A N 1
ATOM 798 C CA . VAL A 1 105 ? 17.398 -1.649 -14.394 1.00 88.38 105 VAL A CA 1
ATOM 799 C C . VAL A 1 105 ? 18.349 -2.678 -14.984 1.00 88.38 105 VAL A C 1
ATOM 801 O O . VAL A 1 105 ? 18.655 -2.667 -16.172 1.00 88.38 105 VAL A O 1
ATOM 804 N N . VAL A 1 106 ? 18.752 -3.641 -14.155 1.00 86.56 106 VAL A N 1
ATOM 805 C CA . VAL A 1 106 ? 19.561 -4.773 -14.612 1.00 86.56 106 VAL A CA 1
ATOM 806 C C . VAL A 1 106 ? 18.670 -5.771 -15.347 1.00 86.56 106 VAL A C 1
ATOM 808 O O . VAL A 1 106 ? 17.686 -6.284 -14.802 1.00 86.56 106 VAL A O 1
ATOM 811 N N . ARG A 1 107 ? 19.023 -6.056 -16.599 1.00 84.00 107 ARG A N 1
ATOM 812 C CA . ARG A 1 107 ? 18.398 -7.072 -17.452 1.00 84.00 107 ARG A CA 1
ATOM 813 C C . ARG A 1 107 ? 19.465 -8.014 -18.002 1.00 84.00 107 ARG A C 1
ATOM 815 O O . ARG A 1 107 ? 20.658 -7.803 -17.831 1.0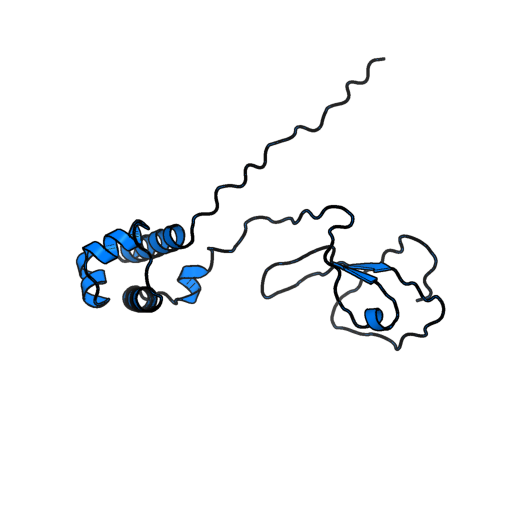0 84.00 107 ARG A O 1
ATOM 822 N N . ARG A 1 108 ? 19.031 -9.068 -18.696 1.00 79.38 108 ARG A N 1
ATOM 823 C CA . ARG A 1 108 ? 19.938 -10.079 -19.259 1.00 79.38 108 ARG A CA 1
ATOM 824 C C . ARG A 1 108 ? 20.966 -9.485 -20.232 1.00 79.38 108 ARG A C 1
ATOM 826 O O . ARG A 1 108 ? 22.105 -9.925 -20.228 1.00 79.38 108 ARG A O 1
ATOM 833 N N . GLY A 1 109 ? 20.579 -8.480 -21.021 1.00 79.12 109 GLY A N 1
ATOM 834 C CA . GLY A 1 109 ? 21.502 -7.778 -21.920 1.00 79.12 109 GLY A CA 1
ATOM 835 C C . GLY A 1 109 ? 22.448 -6.799 -21.215 1.00 79.12 109 GLY A C 1
ATOM 836 O O . GLY A 1 109 ? 23.370 -6.308 -21.846 1.00 79.12 109 GLY A O 1
ATOM 837 N N . THR A 1 110 ? 22.263 -6.509 -19.922 1.00 83.38 110 THR A N 1
ATOM 838 C CA . THR A 1 110 ? 23.134 -5.569 -19.194 1.00 83.38 110 THR A CA 1
ATOM 839 C C . THR A 1 110 ? 24.554 -6.101 -19.046 1.00 83.38 110 THR A C 1
ATOM 841 O O . THR A 1 110 ? 25.510 -5.346 -19.168 1.00 83.38 110 THR A O 1
ATOM 844 N N . GLU A 1 111 ? 24.717 -7.417 -18.882 1.00 78.88 111 GLU A N 1
ATOM 845 C CA . GLU A 1 111 ? 26.041 -8.062 -18.906 1.00 78.88 111 GLU A CA 1
ATOM 846 C C . GLU A 1 111 ? 26.714 -7.994 -20.287 1.00 78.88 111 GLU A C 1
ATOM 848 O O . GLU A 1 111 ? 27.896 -8.300 -20.417 1.00 78.88 111 GLU A O 1
ATOM 853 N N . LYS A 1 112 ? 25.953 -7.597 -21.310 1.00 77.81 112 LYS A N 1
ATOM 854 C CA . LYS A 1 112 ? 26.356 -7.464 -22.709 1.00 77.81 112 LYS A CA 1
ATOM 855 C C . LYS A 1 112 ? 26.461 -6.004 -23.161 1.00 77.81 112 LYS A C 1
ATOM 857 O O . LYS A 1 112 ? 26.358 -5.717 -24.344 1.00 77.81 112 LYS A O 1
ATOM 862 N N . GLY A 1 113 ? 26.593 -5.084 -22.202 1.00 81.44 113 GLY A N 1
ATOM 863 C CA . GLY A 1 113 ? 26.757 -3.648 -22.452 1.00 81.44 113 GLY A CA 1
ATOM 864 C C . GLY A 1 113 ? 25.452 -2.875 -22.680 1.00 81.44 113 GLY A C 1
ATOM 865 O O . GLY A 1 113 ? 25.440 -1.647 -22.695 1.00 81.44 113 GLY A O 1
ATOM 866 N N . HIS A 1 114 ? 24.299 -3.548 -22.746 1.00 86.88 114 HIS A N 1
ATOM 867 C CA . HIS A 1 114 ? 23.037 -2.845 -22.965 1.00 86.88 114 HIS A CA 1
ATOM 868 C C . HIS A 1 114 ? 22.569 -2.098 -21.718 1.00 86.88 114 HIS A C 1
ATOM 870 O O . HIS A 1 114 ? 22.387 -2.677 -20.640 1.00 86.88 114 HIS A O 1
ATOM 876 N N . THR A 1 115 ? 22.239 -0.826 -21.889 1.00 88.94 115 THR A N 1
ATOM 877 C CA . THR A 1 115 ? 21.591 -0.033 -20.847 1.00 88.94 115 THR A CA 1
ATOM 878 C C . THR A 1 115 ? 20.078 -0.091 -21.015 1.00 88.94 115 THR A C 1
ATOM 880 O O . THR A 1 115 ? 19.558 0.164 -22.101 1.00 88.94 115 THR A O 1
ATOM 883 N N . TYR A 1 116 ? 19.357 -0.394 -19.933 1.00 90.38 116 TYR A N 1
ATOM 884 C CA . TYR A 1 116 ? 17.895 -0.445 -19.912 1.00 90.38 116 TYR A CA 1
ATOM 885 C C . TYR A 1 116 ? 17.352 0.597 -18.943 1.00 90.38 116 TYR A C 1
ATOM 887 O O . TYR A 1 116 ? 17.526 0.466 -17.732 1.00 90.38 116 TYR A O 1
ATOM 895 N N . HIS A 1 117 ? 16.611 1.573 -19.459 1.00 90.44 117 HIS A N 1
ATOM 896 C CA . HIS A 1 117 ? 15.849 2.503 -18.630 1.00 90.44 117 HIS A CA 1
ATOM 897 C C . HIS A 1 117 ? 14.370 2.128 -18.661 1.00 90.44 117 HIS A C 1
ATOM 899 O O . HIS A 1 117 ? 13.761 2.029 -19.728 1.00 90.44 117 HIS A O 1
ATOM 905 N N . LEU A 1 118 ? 13.779 1.917 -17.487 1.00 89.31 118 LEU A N 1
ATOM 906 C CA . LEU A 1 118 ? 12.359 1.616 -17.349 1.00 89.31 118 LEU A CA 1
ATOM 907 C C . LEU A 1 118 ? 11.530 2.892 -17.559 1.00 89.31 118 LEU A C 1
ATOM 909 O O . LEU A 1 118 ? 11.619 3.835 -16.773 1.00 89.31 118 LEU A O 1
ATOM 913 N N . LEU A 1 119 ? 10.690 2.898 -18.595 1.00 86.00 119 LEU A N 1
ATOM 914 C CA . LEU A 1 119 ? 9.871 4.055 -18.973 1.00 86.00 119 LEU A CA 1
ATOM 915 C C . LEU A 1 119 ? 8.513 4.089 -18.266 1.00 86.00 119 LEU A C 1
ATOM 917 O O . LEU A 1 119 ? 7.890 5.145 -18.161 1.00 86.00 119 LEU A O 1
ATOM 921 N N . ASN A 1 120 ? 8.033 2.951 -17.766 1.00 80.38 120 ASN A N 1
ATOM 922 C CA . ASN A 1 120 ? 6.783 2.873 -17.020 1.00 80.38 120 ASN A CA 1
ATOM 923 C C . ASN A 1 120 ? 6.927 1.989 -15.776 1.00 80.38 120 ASN A C 1
ATOM 925 O O . ASN A 1 120 ? 7.580 0.954 -15.785 1.00 80.38 120 ASN A O 1
ATOM 929 N N . HIS A 1 121 ? 6.251 2.355 -14.692 1.00 73.19 121 HIS A N 1
ATOM 930 C CA . HIS A 1 121 ? 6.193 1.516 -13.501 1.00 73.19 121 HIS A CA 1
ATOM 931 C C . HIS A 1 121 ? 4.742 1.284 -13.086 1.00 73.19 121 HIS A C 1
ATOM 933 O O . HIS A 1 121 ? 4.076 2.153 -12.528 1.00 73.19 121 HIS A O 1
ATOM 939 N N . THR A 1 122 ? 4.221 0.088 -13.344 1.00 65.88 122 THR A N 1
ATOM 940 C CA . THR A 1 122 ? 2.901 -0.286 -12.833 1.00 65.88 122 THR A CA 1
ATOM 941 C C . THR A 1 122 ? 3.040 -0.772 -11.393 1.00 65.88 122 THR A C 1
ATOM 943 O O . THR A 1 122 ? 3.712 -1.770 -11.129 1.00 65.88 122 THR A O 1
ATOM 946 N N . ARG A 1 123 ? 2.395 -0.073 -10.450 1.00 63.97 123 ARG A N 1
ATOM 947 C CA . ARG A 1 123 ? 2.282 -0.537 -9.061 1.00 63.97 123 ARG A CA 1
ATOM 948 C C . ARG A 1 123 ? 1.285 -1.692 -8.980 1.00 63.97 123 ARG A C 1
ATOM 950 O O . ARG A 1 123 ? 0.196 -1.617 -9.542 1.00 63.97 123 ARG A O 1
ATOM 957 N N . GLY A 1 124 ? 1.628 -2.717 -8.207 1.00 64.12 124 GLY A N 1
ATOM 958 C CA . GLY A 1 124 ? 0.746 -3.846 -7.916 1.00 64.12 124 GLY A CA 1
ATOM 959 C C . GLY A 1 124 ? 1.245 -5.180 -8.482 1.00 64.12 124 GLY A C 1
ATOM 960 O O . GLY A 1 124 ? 2.235 -5.229 -9.206 1.00 64.12 124 GLY A O 1
ATOM 961 N N . PRO A 1 125 ? 0.575 -6.288 -8.130 1.00 59.44 125 PRO A N 1
ATOM 962 C CA . PRO A 1 125 ? 1.060 -7.641 -8.413 1.00 59.44 125 PRO A CA 1
ATOM 963 C C . PRO A 1 125 ? 0.944 -8.047 -9.888 1.00 59.44 125 PRO A C 1
ATOM 965 O O . PRO A 1 125 ? 1.554 -9.029 -10.299 1.00 59.44 125 PRO A O 1
ATOM 968 N N . LYS A 1 126 ? 0.149 -7.326 -10.687 1.00 63.97 126 LYS A N 1
ATOM 969 C CA . LYS A 1 126 ? -0.028 -7.591 -12.117 1.00 63.97 126 LYS A CA 1
ATOM 970 C C . LYS A 1 126 ? 0.615 -6.478 -12.925 1.00 63.97 126 LYS A C 1
ATOM 972 O O . LYS A 1 126 ? 0.151 -5.342 -12.891 1.00 63.97 126 LYS A O 1
ATOM 977 N N . LYS A 1 127 ? 1.638 -6.837 -13.692 1.00 69.69 127 LYS A N 1
ATOM 978 C CA . LYS A 1 127 ? 2.220 -5.980 -14.720 1.00 69.69 127 LYS A CA 1
ATOM 979 C C . LYS A 1 127 ? 1.650 -6.410 -16.065 1.00 69.69 127 LYS A C 1
ATOM 981 O O . LYS A 1 127 ? 1.905 -7.525 -16.502 1.00 69.69 127 LYS A O 1
ATOM 986 N N . SER A 1 128 ? 0.821 -5.572 -16.677 1.00 73.81 128 SER A N 1
ATOM 987 C CA . SER A 1 128 ? 0.244 -5.856 -17.998 1.00 73.81 128 SER A CA 1
ATOM 988 C C . SER A 1 128 ? 1.163 -5.439 -19.144 1.00 73.81 128 SER A C 1
ATOM 990 O O . SER A 1 128 ? 1.010 -5.942 -20.249 1.00 73.81 128 SER A O 1
ATOM 992 N N . PHE A 1 129 ? 2.075 -4.497 -18.891 1.00 84.06 129 PHE A N 1
ATOM 993 C CA . PHE A 1 129 ? 2.927 -3.879 -19.898 1.00 84.06 129 PHE A CA 1
ATOM 994 C C . PHE A 1 129 ? 4.168 -3.272 -19.235 1.00 84.06 129 PHE A C 1
ATOM 996 O O . PHE A 1 129 ? 4.053 -2.606 -18.203 1.00 84.06 129 PHE A O 1
ATOM 1003 N N . GLU A 1 130 ? 5.335 -3.472 -19.836 1.00 86.75 130 GLU A N 1
ATOM 1004 C CA . GLU A 1 130 ? 6.581 -2.801 -19.469 1.00 86.75 130 GLU A CA 1
ATOM 1005 C C . GLU A 1 130 ? 7.213 -2.218 -20.741 1.00 86.75 130 GLU A C 1
ATOM 1007 O O . GLU A 1 130 ? 7.267 -2.887 -21.769 1.00 86.75 130 GLU A O 1
ATOM 1012 N N . ALA A 1 131 ? 7.672 -0.974 -20.663 1.00 89.00 131 ALA A N 1
ATOM 1013 C CA . ALA A 1 131 ? 8.340 -0.238 -21.720 1.00 89.00 131 ALA A CA 1
ATOM 1014 C C . ALA A 1 131 ? 9.753 0.111 -21.266 1.00 89.00 131 ALA A C 1
ATOM 1016 O O . ALA A 1 131 ? 9.964 0.589 -20.147 1.00 89.00 131 ALA A O 1
ATOM 1017 N N . TYR A 1 132 ? 10.703 -0.099 -22.167 1.00 89.88 132 TYR A N 1
ATOM 1018 C CA . TYR A 1 132 ? 12.118 0.120 -21.926 1.00 89.88 132 TYR A CA 1
ATOM 1019 C C 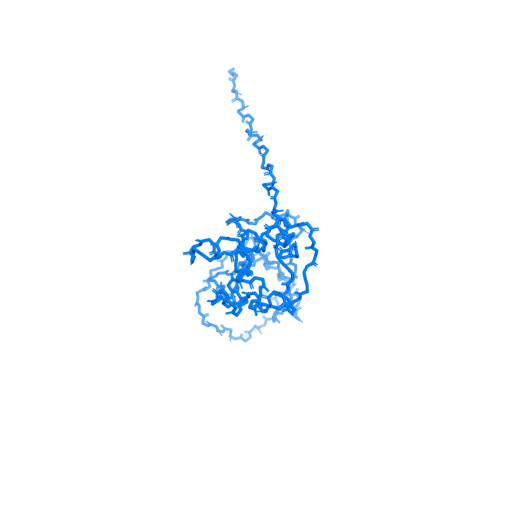. TYR A 1 132 ? 12.687 1.034 -23.002 1.00 89.88 132 TYR A C 1
ATOM 1021 O O . TYR A 1 132 ? 12.366 0.875 -24.177 1.00 89.88 132 TYR A O 1
ATOM 1029 N N . MET A 1 133 ? 13.550 1.960 -22.593 1.00 91.38 133 MET A N 1
ATOM 1030 C CA . MET A 1 133 ? 14.535 2.560 -23.482 1.00 91.38 133 MET A CA 1
ATOM 1031 C C . MET A 1 133 ? 15.783 1.695 -23.412 1.00 91.38 133 MET A C 1
ATOM 1033 O O . MET A 1 133 ? 16.330 1.510 -22.321 1.00 91.38 133 MET A O 1
ATOM 1037 N N . VAL A 1 134 ? 16.199 1.153 -24.551 1.00 90.56 134 VAL A N 1
ATOM 1038 C CA . VAL A 1 134 ? 17.358 0.268 -24.634 1.00 90.56 134 VAL A CA 1
ATOM 1039 C C . VAL A 1 134 ? 18.414 0.933 -25.497 1.00 90.56 134 VAL A C 1
ATOM 1041 O O . VAL A 1 134 ? 18.148 1.249 -26.654 1.00 90.56 134 VAL A O 1
ATOM 1044 N N . THR A 1 135 ? 19.600 1.118 -24.931 1.00 90.44 135 THR A N 1
ATOM 1045 C CA . THR A 1 135 ? 20.793 1.529 -25.674 1.00 90.44 135 THR A CA 1
ATOM 1046 C C . THR A 1 135 ? 21.714 0.326 -25.769 1.00 90.44 135 THR A C 1
ATOM 1048 O O . THR A 1 135 ? 22.025 -0.284 -24.748 1.00 90.44 135 THR A O 1
ATOM 1051 N N . MET A 1 136 ? 22.119 -0.025 -26.986 1.00 86.94 136 MET A N 1
ATOM 1052 C CA . MET A 1 136 ? 23.034 -1.131 -27.267 1.00 86.94 136 MET A CA 1
ATOM 1053 C C . MET A 1 136 ? 24.350 -0.534 -27.762 1.00 86.94 136 MET A C 1
ATOM 1055 O O . MET A 1 136 ? 24.349 0.282 -28.681 1.00 86.94 136 MET A O 1
ATOM 1059 N N . ASP A 1 137 ? 25.450 -0.893 -27.115 1.00 74.44 137 ASP A N 1
ATOM 1060 C CA . ASP A 1 137 ? 26.794 -0.360 -27.345 1.00 74.44 137 ASP A CA 1
ATOM 1061 C C . ASP A 1 137 ? 27.698 -1.305 -28.158 1.00 74.44 137 ASP A C 1
ATOM 1063 O O . ASP A 1 137 ? 28.692 -0.849 -28.724 1.00 74.44 137 ASP A O 1
ATOM 1067 N N . ASP A 1 138 ? 27.339 -2.588 -28.278 1.00 69.56 138 ASP A N 1
ATOM 1068 C CA . ASP A 1 138 ? 28.073 -3.580 -29.070 1.00 69.56 138 ASP A CA 1
ATOM 1069 C C . ASP A 1 138 ? 27.302 -3.997 -30.333 1.00 69.56 138 ASP A C 1
ATOM 1071 O O . ASP A 1 138 ? 26.229 -4.601 -30.275 1.00 69.56 138 ASP A O 1
ATOM 1075 N N . ALA A 1 139 ? 27.877 -3.687 -31.497 1.00 59.34 139 ALA A N 1
ATOM 1076 C CA . ALA A 1 139 ? 27.325 -4.007 -32.811 1.00 59.34 139 ALA A CA 1
ATOM 1077 C C . ALA A 1 139 ? 27.520 -5.480 -33.233 1.00 59.34 139 ALA A C 1
ATOM 1079 O O . ALA A 1 139 ? 27.102 -5.846 -34.330 1.00 59.34 139 ALA A O 1
ATOM 1080 N N . SER A 1 140 ? 28.196 -6.312 -32.427 1.00 56.19 140 SER A N 1
ATOM 1081 C CA . SER A 1 140 ? 28.735 -7.607 -32.875 1.00 56.19 140 SER A CA 1
ATOM 1082 C C . SER A 1 140 ? 28.258 -8.851 -32.118 1.00 56.19 140 SER A C 1
ATOM 1084 O O . SER A 1 140 ? 28.693 -9.957 -32.445 1.00 56.19 140 SER A O 1
ATOM 1086 N N . GLU A 1 141 ? 27.354 -8.724 -31.145 1.00 59.50 141 GLU A N 1
ATOM 1087 C CA . GLU A 1 141 ? 26.874 -9.892 -30.401 1.00 59.50 141 GLU A CA 1
ATOM 1088 C C . GLU A 1 141 ? 25.725 -10.631 -31.116 1.00 59.50 141 GLU A C 1
ATOM 1090 O O . GLU A 1 141 ? 24.637 -10.099 -31.331 1.00 59.50 141 GLU A O 1
ATOM 1095 N N . GLU A 1 142 ? 25.946 -11.913 -31.432 1.00 59.62 142 GLU A N 1
ATOM 1096 C CA . GLU A 1 142 ? 24.869 -12.851 -31.755 1.00 59.62 142 GLU A CA 1
ATOM 1097 C C . GLU A 1 142 ? 24.131 -13.239 -30.468 1.00 59.62 142 GLU A C 1
ATOM 1099 O O . GLU A 1 142 ? 24.643 -13.976 -29.617 1.00 59.62 142 GLU A O 1
ATOM 1104 N N . PHE A 1 143 ? 22.899 -12.757 -30.320 1.00 62.78 143 PHE A N 1
ATOM 1105 C CA . PHE A 1 143 ? 22.063 -13.125 -29.185 1.00 62.78 143 PHE A CA 1
ATOM 1106 C C . PHE A 1 143 ? 21.392 -14.481 -29.422 1.00 62.78 143 PHE A C 1
ATOM 1108 O O . PHE A 1 143 ? 20.815 -14.716 -30.487 1.00 62.78 143 PHE A O 1
ATOM 1115 N N . PRO A 1 144 ? 21.385 -15.383 -28.425 1.00 62.72 144 PRO A N 1
ATOM 1116 C CA . PRO A 1 144 ? 20.556 -16.574 -28.510 1.00 62.72 144 PRO A CA 1
ATOM 1117 C C . PRO A 1 144 ? 19.090 -16.152 -28.627 1.00 62.72 144 PRO A C 1
ATOM 1119 O O . PRO A 1 144 ? 18.655 -15.244 -27.915 1.00 62.72 144 PRO A O 1
ATOM 1122 N N . THR A 1 145 ? 18.323 -16.836 -29.482 1.00 64.38 145 THR A N 1
ATOM 1123 C CA . THR A 1 145 ? 16.893 -16.565 -29.679 1.00 64.38 145 THR A CA 1
ATOM 1124 C C . THR A 1 145 ? 16.184 -16.464 -28.329 1.00 64.38 145 THR A C 1
ATOM 1126 O O . THR A 1 145 ? 16.123 -17.429 -27.560 1.00 64.38 145 THR A O 1
ATOM 1129 N N . PHE A 1 146 ? 15.673 -15.273 -28.024 1.00 69.12 146 PHE A N 1
ATOM 1130 C CA . PHE A 1 146 ? 14.921 -15.012 -26.810 1.00 69.12 146 PHE A CA 1
ATOM 1131 C C . PHE A 1 146 ? 13.434 -15.182 -27.096 1.00 69.12 146 PHE A C 1
ATOM 1133 O O . PHE A 1 146 ? 12.914 -14.699 -28.095 1.00 69.12 146 PHE A O 1
ATOM 1140 N N . SER A 1 147 ? 12.749 -15.897 -26.212 1.00 73.81 147 SER A N 1
ATOM 1141 C CA . SER A 1 147 ? 11.304 -16.055 -26.272 1.00 73.81 147 SER A CA 1
ATOM 1142 C C . SER A 1 147 ? 10.756 -15.941 -24.866 1.00 73.81 147 SER A C 1
ATOM 1144 O O . SER A 1 147 ? 11.248 -16.585 -23.936 1.00 73.81 147 SER A O 1
ATOM 1146 N N . HIS A 1 148 ? 9.698 -15.158 -24.721 1.00 77.31 148 HIS A N 1
ATOM 1147 C CA . HIS A 1 148 ? 8.945 -15.054 -23.486 1.00 77.31 148 HIS A CA 1
ATOM 1148 C C . HIS A 1 148 ? 7.444 -15.029 -23.794 1.00 77.31 148 HIS A C 1
ATOM 1150 O O . HIS A 1 148 ? 7.036 -14.667 -24.899 1.00 77.31 148 HIS A O 1
ATOM 1156 N N . PRO A 1 149 ? 6.589 -15.423 -22.835 1.00 79.56 149 PRO A N 1
ATOM 1157 C CA . PRO A 1 149 ? 5.156 -15.242 -22.992 1.00 79.56 149 PRO A CA 1
ATOM 1158 C C . PRO A 1 149 ? 4.841 -13.744 -23.064 1.00 79.56 149 PRO A C 1
ATOM 1160 O O . PRO A 1 149 ? 5.260 -12.976 -22.195 1.00 79.56 149 PRO A O 1
ATOM 1163 N N . GLY A 1 150 ? 4.101 -13.328 -24.088 1.00 84.31 150 GLY A N 1
ATOM 1164 C CA . GLY A 1 150 ? 3.686 -11.940 -24.270 1.00 84.31 150 GLY A CA 1
ATOM 1165 C C . GLY A 1 150 ? 3.776 -11.483 -25.720 1.00 84.31 150 GLY A C 1
ATOM 1166 O O . GLY A 1 150 ? 3.980 -12.280 -26.631 1.00 84.31 150 GLY A O 1
ATOM 1167 N N . THR A 1 151 ? 3.598 -10.182 -25.912 1.00 85.88 151 THR A N 1
ATOM 1168 C CA . THR A 1 151 ? 3.773 -9.504 -27.194 1.00 85.88 151 THR A CA 1
ATOM 1169 C C . THR A 1 151 ? 4.822 -8.424 -26.997 1.00 85.88 151 THR A C 1
ATOM 1171 O O . THR A 1 151 ? 4.709 -7.635 -26.059 1.00 85.88 151 THR A O 1
ATOM 1174 N N . GLU A 1 152 ? 5.819 -8.391 -27.872 1.00 88.19 152 GLU A N 1
ATOM 1175 C CA . GLU A 1 152 ? 6.817 -7.326 -27.917 1.00 88.19 152 GLU A CA 1
ATOM 1176 C C . GLU A 1 152 ? 6.494 -6.357 -29.053 1.00 88.19 152 GLU A C 1
ATOM 1178 O O . GLU A 1 152 ? 6.005 -6.745 -30.115 1.00 88.19 152 GLU A O 1
ATOM 1183 N N . PHE A 1 153 ? 6.770 -5.079 -28.817 1.00 89.00 153 PHE A N 1
ATOM 1184 C CA . PHE A 1 153 ? 6.751 -4.035 -29.829 1.00 89.00 153 PHE A CA 1
ATOM 1185 C C . PHE A 1 153 ? 8.070 -3.279 -29.728 1.00 89.00 153 PHE A C 1
ATOM 1187 O O . PHE A 1 153 ? 8.418 -2.794 -28.651 1.00 89.00 153 PHE A O 1
ATOM 1194 N N . LEU A 1 154 ? 8.791 -3.185 -30.843 1.00 90.06 154 LEU A N 1
ATOM 1195 C CA . LEU A 1 154 ? 10.065 -2.486 -30.925 1.00 90.06 154 LEU A CA 1
ATOM 1196 C C . LEU A 1 154 ? 9.905 -1.246 -31.801 1.00 90.06 154 LEU A C 1
ATOM 1198 O O . LEU A 1 154 ? 9.312 -1.299 -32.878 1.00 90.06 154 LEU A O 1
ATOM 1202 N N . HIS A 1 155 ? 10.464 -0.132 -31.338 1.00 92.69 155 HIS A N 1
ATOM 1203 C CA . HIS A 1 155 ? 10.557 1.103 -32.100 1.00 92.69 155 HIS A CA 1
ATOM 1204 C C . HIS A 1 155 ? 12.011 1.572 -32.092 1.00 92.69 155 HIS A C 1
ATOM 1206 O O . HIS A 1 155 ? 12.529 1.961 -31.047 1.00 92.69 155 HIS A O 1
ATOM 1212 N N . LEU A 1 156 ? 12.668 1.487 -33.250 1.00 93.00 156 LEU A N 1
ATOM 1213 C CA . LEU A 1 156 ? 14.055 1.907 -33.414 1.00 93.00 156 LEU A CA 1
ATOM 1214 C C . LEU A 1 156 ? 14.123 3.437 -33.448 1.00 93.00 156 LEU A C 1
ATOM 1216 O O . LEU A 1 156 ? 13.543 4.059 -34.336 1.00 93.00 156 LEU A O 1
ATOM 1220 N N . LEU A 1 157 ? 14.809 4.026 -32.469 1.00 93.62 157 LEU A N 1
ATOM 1221 C CA . LEU A 1 157 ? 14.965 5.480 -32.367 1.00 93.62 157 LEU A CA 1
ATOM 1222 C C . LEU A 1 157 ? 16.171 5.993 -33.157 1.00 93.62 157 LEU A C 1
ATOM 1224 O O . LEU A 1 157 ? 16.091 7.052 -33.771 1.00 93.62 157 LEU A O 1
ATOM 1228 N N . GLU A 1 158 ? 17.269 5.239 -33.148 1.00 92.19 158 GLU A N 1
ATOM 1229 C CA . GLU A 1 158 ? 18.519 5.576 -33.827 1.00 92.19 158 GLU A CA 1
ATOM 1230 C C . GLU A 1 158 ? 19.277 4.292 -34.199 1.00 92.19 158 GLU A C 1
ATOM 1232 O O . GLU A 1 158 ? 19.192 3.293 -33.484 1.00 92.19 158 GLU A O 1
ATOM 1237 N N . GLY A 1 159 ? 20.018 4.327 -35.311 1.00 90.06 159 GLY A N 1
ATOM 1238 C CA . GLY A 1 159 ? 20.873 3.229 -35.768 1.00 90.06 159 GLY A CA 1
ATOM 1239 C C . GLY A 1 159 ? 20.187 2.245 -36.716 1.00 90.06 159 GLY A C 1
ATOM 1240 O O . GLY A 1 159 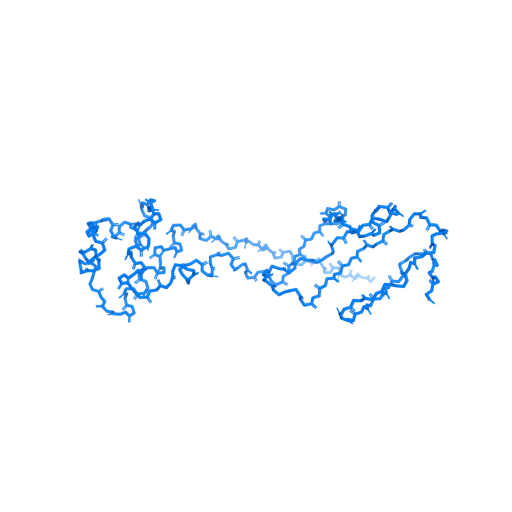? 19.268 2.599 -37.455 1.00 90.06 159 GLY A O 1
ATOM 1241 N N . GLU A 1 160 ? 20.672 1.007 -36.706 1.00 86.19 160 GLU A N 1
ATOM 1242 C CA . GLU A 1 160 ? 20.176 -0.114 -37.503 1.00 86.19 160 GLU A CA 1
ATOM 1243 C C . GLU A 1 160 ? 20.053 -1.344 -36.597 1.00 86.19 160 GLU A C 1
ATOM 1245 O O . GLU A 1 160 ? 20.911 -1.581 -35.748 1.00 86.19 160 GLU A O 1
ATOM 1250 N N . LEU A 1 161 ? 18.978 -2.115 -36.766 1.00 81.44 161 LEU A N 1
ATOM 1251 C CA . LEU A 1 161 ? 18.745 -3.361 -36.042 1.00 81.44 161 LEU A CA 1
ATOM 1252 C C . LEU A 1 161 ? 18.445 -4.471 -37.048 1.00 81.44 161 LEU A C 1
ATOM 1254 O O . LEU A 1 161 ? 17.533 -4.338 -37.865 1.00 81.44 161 LEU A O 1
ATOM 1258 N N . ILE A 1 162 ? 19.189 -5.569 -36.947 1.00 77.00 162 ILE A N 1
ATOM 1259 C CA . ILE A 1 162 ? 18.948 -6.795 -37.709 1.00 77.00 162 ILE A CA 1
ATOM 1260 C C . ILE A 1 162 ? 18.135 -7.732 -36.805 1.00 77.00 162 ILE A C 1
ATOM 1262 O O . ILE A 1 162 ? 18.581 -8.049 -35.703 1.00 77.00 162 ILE A O 1
ATOM 1266 N N . TYR A 1 163 ? 16.939 -8.125 -37.253 1.00 68.31 163 TYR A N 1
ATOM 1267 C CA . TYR A 1 163 ? 15.996 -8.985 -36.523 1.00 68.31 163 TYR A CA 1
ATOM 1268 C C . TYR A 1 163 ? 15.769 -10.308 -37.255 1.00 68.31 163 TYR A C 1
ATOM 1270 O O . TYR A 1 163 ? 15.571 -10.257 -38.492 1.00 68.31 163 TYR A O 1
#

InterPro domains:
  IPR001387 Cro/C1-type, helix-turn-helix domain [PF01381] (29-82)
  IPR001387 Cro/C1-type, helix-turn-helix domain [PS50943] (29-83)
  IPR001387 Cro/C1-type, helix-turn-helix domain [SM00530] (28-83)
  IPR001387 Cro/C1-type, helix-turn-helix domain [cd00093] (26-83)
  IPR010982 Lambda repressor-like, DNA-binding domain superfamily [G3DSA:1.10.260.40] (13-92)
  IPR010982 Lambda repressor-like, DNA-binding domain superfamily [SSF47413] (23-88)
  IPR011051 RmlC-like cupin domain superfamily [SSF51182] (69-162)
  IPR050807 Transcriptional regulator/dioxygenase, bacterial-type [PTHR46797] (22-162)

Radius of gyration: 25.86 Å; Cα contacts (8 Å, |Δi|>4): 132; chains: 1; bounding box: 53×56×65 Å

pLDDT: mean 81.74, std 17.55, range [36.53, 98.31]

Secondary structure (DSSP, 8-state):
-----------------PPPHHHHHHHHHHHHHHHTT--HHHHHHHTTS-HHHHHHHHTT-S---HHHHHHHHHHTT--HHHHHTTTS----------TT-SEE---GGGGGT-EEEE-----SS------EEEE---TT--------SS-------SS----

Sequence (163 aa):
MNGNCAQPMNMPTEPHPKLKLEQYLGIQIKRQRQAQELKLADVARIAGISQGMLSKIENAQVSTSLDNLSRLCDVLGMPMSKLFSQYDQQGSSALLVKADEGLEVVRRGTEKGHTYHLLNHTRGPKKSFEAYMVTMDDASEEFPTFSHPGTEFLHLLEGELIY

Foldseek 3Di:
DDDDDPDPDPDPPPPPPQDDLLQLLLCLLVVLCVVVVHDLCVLCVQLVHHSVVNVCSNRSVDDDDPSSSVSSCVSSVHDPCRSCVCSPVPPPPDDDDDPPRFDWDDDPCVVVVKTWGWPDDDPDDDDPDTDIDIDHDDPDDDDDDDDDPDDDDDDDPDDDDDD